Protein AF-A0A536QLT9-F1 (afdb_monomer_lite)

Secondary structure (DSSP, 8-state):
----EEEEEE--HHHHHHHHH--S--S-SEEEETTEEEE-TT--SS---EEEEEEEETTTGGGGGG-------------

Foldseek 3Di:
DLQQWAFKEFPQVVQVVQLVVPPPQQPDQWDDDPNHIYGGSNVDPDDTDIDTDDIDGNVCVVCVNVCDPPPPDDPDDDD

pLDDT: mean 73.42, std 18.26, range [38.97, 94.38]

Structure (mmCIF, N/CA/C/O backbone):
data_AF-A0A536QLT9-F1
#
_entry.id   AF-A0A536QLT9-F1
#
loop_
_atom_site.group_PDB
_atom_site.id
_atom_site.type_symbol
_atom_site.label_atom_id
_atom_site.label_alt_id
_atom_site.label_comp_id
_atom_site.label_asym_id
_atom_site.label_entity_id
_atom_site.label_seq_id
_atom_site.pdbx_PDB_ins_code
_atom_site.Cartn_x
_atom_site.Cartn_y
_atom_site.Cartn_z
_atom_site.occupancy
_atom_site.B_iso_or_equiv
_atom_site.auth_seq_id
_atom_site.auth_comp_id
_atom_site.auth_asym_id
_atom_site.auth_atom_id
_atom_site.pdbx_PDB_model_num
ATOM 1 N N . MET A 1 1 ? -15.299 -2.503 13.743 1.00 47.19 1 MET A N 1
ATOM 2 C CA . MET A 1 1 ? -13.939 -2.946 13.369 1.00 47.19 1 MET A CA 1
ATOM 3 C C . MET A 1 1 ? -13.238 -1.740 12.787 1.00 47.19 1 MET A C 1
ATOM 5 O O . MET A 1 1 ? -13.821 -1.121 11.912 1.00 47.19 1 MET A O 1
ATOM 9 N N . ASN A 1 2 ? -12.076 -1.357 13.316 1.00 54.50 2 ASN A N 1
ATOM 10 C CA . ASN A 1 2 ? -11.291 -0.260 12.748 1.00 54.50 2 ASN A CA 1
ATOM 11 C C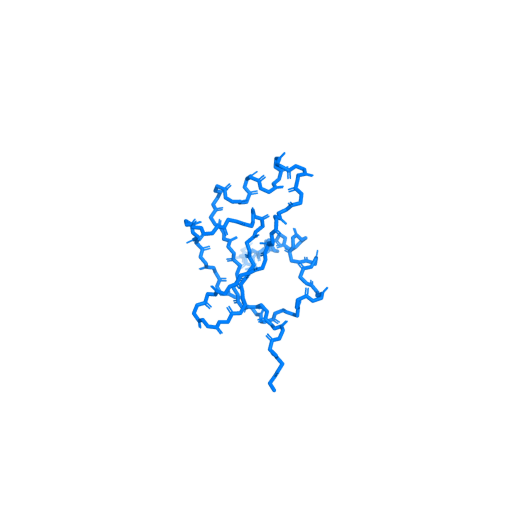 . ASN A 1 2 ? -10.652 -0.801 11.465 1.00 54.50 2 ASN A C 1
ATOM 13 O O . ASN A 1 2 ? -9.637 -1.493 11.515 1.00 54.50 2 ASN 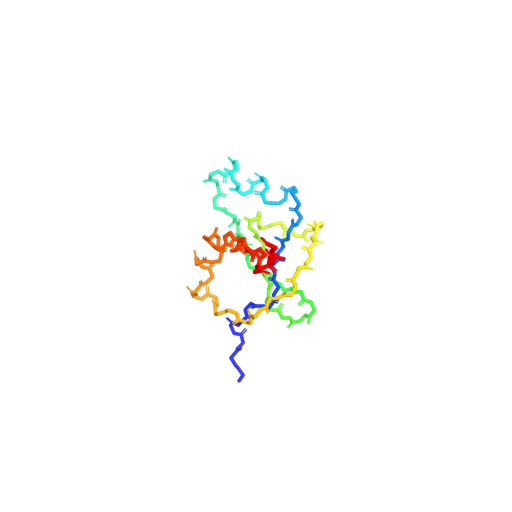A O 1
ATOM 17 N N . THR A 1 3 ? -11.351 -0.635 10.343 1.00 67.88 3 THR A N 1
ATOM 18 C CA . THR A 1 3 ? -10.961 -1.197 9.047 1.00 67.88 3 THR A CA 1
ATOM 19 C C . THR A 1 3 ? -9.783 -0.469 8.439 1.00 67.88 3 THR A C 1
ATOM 21 O O . THR A 1 3 ? -9.288 -0.937 7.435 1.00 67.88 3 THR A O 1
ATOM 24 N N . ASP A 1 4 ? -9.310 0.619 9.040 1.00 82.12 4 ASP A N 1
ATOM 25 C CA . ASP A 1 4 ? -8.372 1.560 8.425 1.00 82.12 4 ASP A CA 1
ATOM 26 C C . ASP A 1 4 ? -6.930 1.340 8.909 1.00 82.12 4 ASP A C 1
ATOM 28 O O . ASP A 1 4 ? -6.134 2.276 8.984 1.00 82.12 4 ASP A O 1
ATOM 32 N N . LEU A 1 5 ? -6.603 0.099 9.288 1.00 89.38 5 LEU A N 1
ATOM 33 C CA . LEU A 1 5 ? -5.287 -0.288 9.792 1.00 89.38 5 LEU A CA 1
ATOM 34 C C . LEU A 1 5 ? -4.477 -1.013 8.719 1.00 89.38 5 LEU A C 1
ATOM 36 O O . LEU A 1 5 ? -4.869 -2.085 8.252 1.00 89.38 5 LEU A O 1
ATOM 40 N N . VAL A 1 6 ? -3.311 -0.459 8.403 1.00 89.56 6 VAL A N 1
ATOM 41 C CA . VAL A 1 6 ? -2.267 -1.094 7.602 1.00 89.56 6 VAL A CA 1
ATOM 42 C C . VAL A 1 6 ? -1.499 -2.069 8.478 1.00 89.56 6 VAL A C 1
ATOM 44 O O . VAL A 1 6 ? -1.018 -1.703 9.547 1.00 89.56 6 VAL A O 1
ATOM 47 N N . ARG A 1 7 ? -1.384 -3.312 8.015 1.00 92.38 7 ARG A N 1
ATOM 48 C CA . ARG A 1 7 ? -0.684 -4.396 8.723 1.00 92.38 7 ARG A CA 1
ATOM 49 C C . ARG A 1 7 ? 0.547 -4.900 7.985 1.00 92.38 7 ARG A C 1
ATOM 51 O O . ARG A 1 7 ? 1.315 -5.664 8.557 1.00 92.38 7 ARG A O 1
ATOM 58 N N . TYR A 1 8 ? 0.730 -4.473 6.738 1.00 92.56 8 TYR A N 1
ATOM 59 C CA . TYR A 1 8 ? 1.849 -4.886 5.904 1.00 92.56 8 TYR A CA 1
ATOM 60 C C . TYR A 1 8 ? 2.481 -3.701 5.186 1.00 92.56 8 TYR A C 1
ATOM 62 O O . TYR A 1 8 ? 1.782 -2.801 4.715 1.00 92.56 8 TYR A O 1
ATOM 70 N N . VAL A 1 9 ? 3.802 -3.736 5.042 1.00 91.00 9 VAL A N 1
ATOM 71 C CA . VAL A 1 9 ? 4.571 -2.805 4.213 1.00 91.00 9 VAL A CA 1
ATOM 72 C C . VAL A 1 9 ? 5.347 -3.568 3.147 1.00 91.00 9 VAL A C 1
ATOM 74 O O . VAL A 1 9 ? 5.914 -4.625 3.404 1.00 91.00 9 VAL A O 1
ATOM 77 N N . CYS A 1 10 ? 5.367 -3.043 1.926 1.00 91.62 10 CYS A N 1
ATOM 78 C CA . CYS A 1 10 ? 6.177 -3.588 0.847 1.00 91.62 10 CYS A CA 1
ATOM 79 C C . CYS A 1 10 ? 7.643 -3.190 1.049 1.00 91.62 10 CYS A C 1
ATOM 81 O O . CYS A 1 10 ? 7.964 -2.000 1.075 1.00 91.62 10 CYS A O 1
ATOM 83 N N . ARG A 1 11 ? 8.534 -4.182 1.095 1.00 90.00 11 ARG A N 1
ATOM 84 C CA . ARG A 1 11 ? 9.991 -4.016 1.193 1.00 90.00 11 ARG A CA 1
ATOM 85 C C . ARG A 1 11 ? 10.755 -4.313 -0.090 1.00 90.00 11 ARG A C 1
ATOM 87 O O . ARG A 1 11 ? 11.953 -4.056 -0.123 1.00 90.00 11 ARG A O 1
ATOM 94 N N . ALA A 1 12 ? 10.066 -4.755 -1.144 1.00 91.19 12 ALA A N 1
ATOM 95 C CA . ALA A 1 12 ? 10.688 -5.053 -2.431 1.00 91.19 12 ALA A CA 1
ATOM 96 C C . ALA A 1 12 ? 11.600 -3.903 -2.876 1.00 91.19 12 ALA A C 1
ATOM 98 O O . ALA A 1 12 ? 11.148 -2.764 -3.057 1.00 91.19 12 ALA A O 1
ATOM 99 N N . GLN A 1 13 ? 12.889 -4.202 -3.055 1.00 88.19 13 GLN A N 1
ATOM 100 C CA . GLN A 1 13 ? 13.919 -3.190 -3.295 1.00 88.19 13 GLN A CA 1
ATOM 101 C C . GLN A 1 13 ? 13.605 -2.328 -4.525 1.00 88.19 13 GLN A C 1
ATOM 103 O O . GLN A 1 13 ? 13.824 -1.117 -4.506 1.00 88.19 13 GLN A O 1
ATOM 108 N N . ALA A 1 14 ? 13.035 -2.932 -5.572 1.00 87.00 14 ALA A N 1
ATOM 109 C CA . ALA A 1 14 ? 12.594 -2.224 -6.770 1.00 87.00 14 ALA A CA 1
ATOM 110 C C . ALA A 1 14 ? 11.552 -1.138 -6.451 1.00 87.00 14 ALA A C 1
ATOM 112 O O . ALA A 1 14 ? 11.643 -0.029 -6.973 1.00 87.00 14 ALA A O 1
ATOM 113 N N . HIS A 1 15 ? 10.610 -1.412 -5.545 1.00 86.69 15 HIS A N 1
ATOM 114 C CA . HIS A 1 15 ? 9.567 -0.464 -5.153 1.00 86.69 15 HIS A CA 1
ATOM 115 C C . HIS A 1 15 ? 10.091 0.639 -4.232 1.00 86.69 15 HIS A C 1
ATOM 117 O O . HIS A 1 15 ? 9.731 1.801 -4.402 1.00 86.69 15 HIS A O 1
ATOM 123 N N . VAL A 1 16 ? 10.980 0.302 -3.296 1.00 83.25 16 VAL A N 1
ATOM 124 C CA . VAL A 1 16 ? 11.616 1.292 -2.410 1.00 83.25 16 VAL A CA 1
ATOM 125 C C . VAL A 1 16 ? 12.531 2.236 -3.199 1.00 83.25 16 VAL A C 1
ATOM 127 O O . VAL A 1 16 ? 12.560 3.439 -2.952 1.00 83.25 16 VAL A O 1
ATOM 130 N N . THR A 1 17 ? 13.281 1.722 -4.175 1.00 82.00 17 THR A N 1
ATOM 131 C CA . THR A 1 17 ? 14.134 2.556 -5.036 1.00 82.00 17 THR A CA 1
ATOM 132 C C . THR A 1 17 ? 13.303 3.398 -6.009 1.00 82.00 17 THR A C 1
ATOM 134 O O . THR A 1 17 ? 13.619 4.572 -6.228 1.00 82.00 17 THR A O 1
ATOM 137 N N . ALA A 1 18 ? 12.223 2.836 -6.562 1.00 75.62 18 ALA A N 1
ATOM 138 C CA . ALA A 1 18 ? 11.320 3.560 -7.452 1.00 75.62 18 ALA A CA 1
ATOM 139 C C . ALA A 1 18 ? 10.639 4.736 -6.740 1.00 75.62 18 ALA A C 1
ATOM 141 O O . ALA A 1 18 ? 10.622 5.829 -7.295 1.00 75.62 18 ALA A O 1
ATOM 142 N N . SER A 1 19 ? 10.160 4.571 -5.501 1.00 72.62 19 SER A N 1
ATOM 143 C CA . SER A 1 19 ? 9.516 5.670 -4.763 1.00 72.62 19 SER A CA 1
ATOM 144 C C . SER A 1 19 ? 10.464 6.834 -4.452 1.00 72.62 19 SER A C 1
ATOM 146 O O . SER A 1 19 ? 10.053 7.989 -4.449 1.00 72.62 19 SER A O 1
ATOM 148 N N . ARG A 1 20 ? 11.756 6.558 -4.234 1.00 69.00 20 ARG A N 1
ATOM 149 C CA . ARG A 1 20 ? 12.774 7.593 -3.971 1.00 69.00 20 ARG A CA 1
ATOM 150 C C . ARG A 1 20 ? 13.147 8.402 -5.210 1.00 69.00 20 ARG A C 1
ATOM 152 O O . ARG A 1 20 ? 13.500 9.573 -5.102 1.00 69.00 20 ARG A O 1
ATOM 159 N N . THR A 1 21 ? 13.135 7.757 -6.374 1.00 64.69 21 THR A N 1
ATOM 160 C CA . THR A 1 21 ? 13.565 8.349 -7.651 1.00 64.69 21 THR A CA 1
ATOM 161 C C . THR A 1 21 ? 12.404 8.987 -8.405 1.00 64.69 21 THR A C 1
ATOM 163 O O . THR A 1 21 ? 12.556 10.056 -9.001 1.00 64.69 21 THR A O 1
ATOM 166 N N . ALA A 1 22 ? 11.222 8.382 -8.334 1.00 60.28 22 ALA A N 1
ATOM 167 C CA . ALA A 1 22 ? 9.996 8.961 -8.832 1.00 60.28 22 ALA A CA 1
ATOM 168 C C . ALA A 1 22 ? 9.479 9.983 -7.813 1.00 60.28 22 ALA A C 1
ATOM 170 O O . ALA A 1 22 ? 8.739 9.662 -6.895 1.00 60.28 22 ALA A O 1
ATOM 171 N N . ARG A 1 23 ? 9.769 11.269 -8.041 1.00 54.72 23 ARG A N 1
ATOM 172 C CA . ARG A 1 23 ? 9.061 12.410 -7.414 1.00 54.72 23 ARG A CA 1
ATOM 173 C C . ARG A 1 23 ? 7.548 12.444 -7.729 1.00 54.72 23 ARG A C 1
ATOM 175 O O . ARG A 1 23 ? 6.888 13.451 -7.487 1.00 54.72 23 ARG A O 1
ATOM 182 N N . LEU A 1 24 ? 7.025 11.388 -8.348 1.00 48.53 24 LEU A N 1
ATOM 183 C CA . LEU A 1 24 ? 5.658 11.229 -8.799 1.00 48.53 24 LEU A CA 1
ATOM 184 C C . LEU A 1 24 ? 4.916 10.450 -7.723 1.00 48.53 24 LEU A C 1
ATOM 186 O O . LEU A 1 24 ? 5.245 9.302 -7.440 1.00 48.53 24 LEU A O 1
ATOM 190 N N . ALA A 1 25 ? 3.929 11.115 -7.127 1.00 50.62 25 ALA A N 1
ATOM 191 C CA . ALA A 1 25 ? 2.987 10.523 -6.198 1.00 50.62 25 ALA A CA 1
ATOM 192 C C . ALA A 1 25 ? 2.524 9.154 -6.718 1.00 50.62 25 ALA A C 1
ATOM 194 O O . ALA A 1 25 ? 1.957 9.061 -7.810 1.00 50.62 25 ALA A O 1
ATOM 195 N N . ALA A 1 26 ? 2.792 8.100 -5.945 1.00 56.12 26 ALA A N 1
ATOM 196 C CA . ALA A 1 26 ? 2.242 6.779 -6.194 1.00 56.12 26 ALA A CA 1
ATOM 197 C C . ALA A 1 26 ? 0.729 6.906 -6.426 1.00 56.12 26 ALA A C 1
ATOM 199 O O . ALA A 1 26 ? 0.025 7.519 -5.623 1.00 56.12 26 ALA A O 1
ATOM 200 N N . VAL A 1 27 ? 0.234 6.345 -7.533 1.00 60.78 27 VAL A N 1
ATOM 201 C CA . VAL A 1 27 ? -1.163 6.525 -7.977 1.00 60.78 27 VAL A CA 1
ATOM 202 C C . VAL A 1 27 ? -2.154 5.985 -6.937 1.00 60.78 27 VAL A C 1
ATOM 204 O O . VAL A 1 27 ? -3.276 6.473 -6.844 1.00 60.78 27 VAL A O 1
ATOM 207 N N . ASN A 1 28 ? -1.724 5.039 -6.098 1.00 69.19 28 ASN A N 1
ATOM 208 C CA . ASN A 1 28 ? -2.307 4.777 -4.787 1.00 69.19 28 ASN A CA 1
ATOM 209 C C . ASN A 1 28 ? -1.332 3.893 -3.989 1.00 69.19 28 ASN A C 1
ATOM 211 O O . ASN A 1 28 ? -1.140 2.737 -4.366 1.00 69.19 28 ASN A O 1
ATOM 215 N N . PRO A 1 29 ? -0.666 4.384 -2.933 1.00 81.12 29 PRO A N 1
ATOM 216 C CA . PRO A 1 29 ? 0.326 3.585 -2.221 1.00 81.12 29 PRO A CA 1
ATOM 217 C C . PRO A 1 29 ? -0.305 2.585 -1.243 1.00 81.12 29 PRO A C 1
ATOM 219 O O . PRO A 1 29 ? 0.407 1.878 -0.542 1.00 81.12 29 PRO A O 1
ATOM 222 N N . VAL A 1 30 ? -1.632 2.518 -1.163 1.00 86.38 30 VAL A N 1
ATOM 223 C CA . VAL A 1 30 ? -2.359 1.621 -0.265 1.00 86.38 30 VAL A CA 1
ATOM 224 C C . VAL A 1 30 ? -3.137 0.599 -1.091 1.00 86.38 30 VAL A C 1
ATOM 226 O O . VAL A 1 30 ? -3.828 0.949 -2.046 1.00 86.38 30 VAL A O 1
ATOM 229 N N . THR A 1 31 ? -3.019 -0.673 -0.719 1.00 86.94 31 THR A N 1
ATOM 230 C CA . THR A 1 31 ? -3.652 -1.819 -1.386 1.00 86.94 31 THR A CA 1
ATOM 231 C C . THR A 1 31 ? -4.105 -2.866 -0.362 1.00 86.94 31 THR A C 1
ATOM 233 O O . THR A 1 31 ? -3.903 -2.689 0.837 1.00 86.94 31 THR A O 1
ATOM 236 N N . ILE A 1 32 ? -4.725 -3.955 -0.819 1.00 87.75 32 ILE A N 1
ATOM 237 C CA . ILE A 1 32 ? -5.139 -5.085 0.021 1.00 87.75 32 ILE A CA 1
ATOM 238 C C . ILE A 1 32 ? -4.177 -6.264 -0.174 1.00 87.75 32 ILE A C 1
ATOM 240 O O . ILE A 1 32 ? -3.940 -6.690 -1.303 1.00 87.75 32 ILE A O 1
ATOM 244 N N . HIS A 1 33 ? -3.672 -6.816 0.930 1.00 89.25 33 HIS A N 1
ATOM 245 C CA . HIS A 1 33 ? -2.924 -8.075 0.994 1.00 89.25 33 HIS A CA 1
ATOM 246 C C . HIS A 1 33 ? -3.566 -8.960 2.067 1.00 89.25 33 HIS A C 1
ATOM 248 O O . HIS A 1 33 ? -3.853 -8.480 3.159 1.00 89.25 33 HIS A O 1
ATOM 254 N N . ASP A 1 34 ? -3.875 -10.217 1.737 1.00 88.75 34 ASP A N 1
ATOM 255 C CA . ASP A 1 34 ? -4.528 -11.179 2.640 1.00 88.75 34 ASP A CA 1
ATOM 256 C C . ASP A 1 34 ? -5.798 -10.641 3.330 1.00 88.75 34 ASP A C 1
ATOM 258 O O . ASP A 1 34 ? -6.093 -10.922 4.490 1.00 88.75 34 ASP A O 1
ATOM 262 N N . GLY A 1 35 ? -6.575 -9.837 2.596 1.00 88.50 35 GLY A N 1
ATOM 263 C CA . GLY A 1 35 ? -7.833 -9.261 3.079 1.00 88.50 35 GLY A CA 1
ATOM 264 C C . GLY A 1 35 ? -7.678 -8.092 4.058 1.00 88.50 35 GLY A C 1
ATOM 265 O O . GLY A 1 35 ? -8.683 -7.620 4.587 1.00 88.50 35 GLY A O 1
ATOM 266 N N . VAL A 1 36 ? -6.457 -7.599 4.288 1.00 89.25 36 VAL A N 1
ATOM 267 C CA . VAL A 1 36 ? -6.172 -6.430 5.134 1.00 89.25 36 VAL A CA 1
ATOM 268 C C . VAL A 1 36 ? -5.403 -5.356 4.364 1.00 89.25 36 VAL A C 1
ATOM 270 O O . VAL A 1 36 ? -4.835 -5.622 3.305 1.00 89.25 36 VAL A O 1
ATOM 273 N N . TRP A 1 37 ? -5.373 -4.124 4.877 1.00 91.00 37 TRP A N 1
ATOM 274 C CA . TRP A 1 37 ? -4.626 -3.053 4.222 1.00 91.00 37 TRP A CA 1
ATOM 275 C C . TRP A 1 37 ? -3.114 -3.251 4.312 1.00 91.00 37 TRP A C 1
ATOM 277 O O . TRP A 1 37 ? -2.561 -3.635 5.348 1.00 91.00 37 TRP A O 1
ATOM 287 N N . ALA A 1 38 ? -2.454 -2.903 3.215 1.00 90.88 38 ALA A N 1
ATOM 288 C CA . ALA A 1 38 ? -1.020 -2.949 3.016 1.00 90.88 38 ALA A CA 1
ATOM 289 C C . ALA A 1 38 ? -0.539 -1.680 2.302 1.00 90.88 38 ALA A C 1
ATOM 291 O O . ALA A 1 38 ? -1.268 -1.085 1.506 1.00 90.88 38 ALA A O 1
ATOM 292 N N . TYR A 1 39 ? 0.699 -1.274 2.570 1.00 90.06 39 TYR A N 1
ATOM 293 C CA . TYR A 1 39 ? 1.311 -0.081 1.992 1.00 90.06 39 TYR A CA 1
ATOM 294 C C . TYR A 1 39 ? 2.460 -0.433 1.046 1.00 90.06 39 TYR A C 1
ATOM 296 O O . TYR A 1 39 ? 3.434 -1.069 1.446 1.00 90.06 39 TYR A O 1
ATOM 304 N N . CYS A 1 40 ? 2.382 0.020 -0.204 1.00 89.38 40 CYS A N 1
ATOM 305 C CA . CYS A 1 40 ? 3.458 -0.029 -1.182 1.00 89.38 40 CYS A CA 1
ATOM 306 C C . CYS A 1 40 ? 3.931 1.390 -1.535 1.00 89.38 40 CYS A C 1
ATOM 308 O O . CYS A 1 40 ? 3.169 2.144 -2.143 1.00 89.38 40 CYS A O 1
ATOM 310 N N . PRO A 1 41 ? 5.201 1.744 -1.273 1.00 84.06 41 PRO A N 1
ATOM 311 C CA . PRO A 1 41 ? 5.698 3.095 -1.534 1.00 84.06 41 PRO A CA 1
ATOM 312 C C . PRO A 1 41 ? 5.749 3.437 -3.033 1.00 84.06 41 PRO A C 1
ATOM 314 O O . PRO A 1 41 ? 5.636 4.600 -3.403 1.00 84.06 41 PRO A O 1
ATOM 317 N N . ALA A 1 42 ? 5.865 2.437 -3.914 1.00 83.81 42 ALA A N 1
ATOM 318 C CA . ALA A 1 42 ? 5.786 2.639 -5.363 1.00 83.81 42 ALA A CA 1
ATOM 319 C C . ALA A 1 42 ? 4.346 2.669 -5.907 1.00 83.81 42 ALA A C 1
ATOM 321 O O . ALA A 1 42 ? 4.151 2.972 -7.082 1.00 83.81 42 ALA A O 1
ATOM 322 N N . GLY A 1 43 ? 3.341 2.296 -5.104 1.00 82.38 43 GLY A N 1
ATOM 323 C CA . GLY A 1 43 ? 1.978 2.058 -5.594 1.00 82.38 43 GLY A CA 1
ATOM 324 C C . GLY A 1 43 ? 1.894 0.980 -6.681 1.00 82.38 43 GLY A C 1
ATOM 325 O O . GLY A 1 43 ? 1.001 1.031 -7.527 1.00 82.38 43 GLY A O 1
ATOM 326 N N . SER A 1 44 ? 2.844 0.036 -6.694 1.00 84.62 44 SER A N 1
ATOM 327 C CA . SER A 1 44 ? 2.834 -1.094 -7.626 1.00 84.62 44 SER A CA 1
ATOM 328 C C . SER A 1 44 ? 1.643 -2.013 -7.349 1.00 84.62 44 SER A C 1
ATOM 330 O O . SER A 1 44 ? 1.097 -2.026 -6.245 1.00 84.62 44 SER A O 1
ATOM 332 N N . ARG A 1 45 ? 1.240 -2.783 -8.362 1.00 83.25 45 ARG A N 1
ATOM 333 C CA . ARG A 1 45 ? 0.174 -3.792 -8.257 1.00 83.25 45 ARG A CA 1
ATOM 334 C C . ARG A 1 45 ? 0.712 -5.223 -8.196 1.00 83.25 45 ARG A C 1
ATOM 336 O O . ARG A 1 45 ? -0.078 -6.142 -7.991 1.00 83.25 45 ARG A O 1
ATOM 343 N N . THR A 1 46 ? 2.005 -5.419 -8.439 1.00 87.00 46 THR A N 1
ATOM 344 C CA . THR A 1 46 ? 2.659 -6.730 -8.546 1.00 87.00 46 THR A CA 1
ATOM 345 C C . THR A 1 46 ? 4.027 -6.703 -7.875 1.00 87.00 46 THR A C 1
ATOM 347 O O . THR A 1 46 ? 4.512 -5.634 -7.518 1.00 87.00 46 THR A O 1
ATOM 350 N N . ASP A 1 47 ? 4.640 -7.882 -7.720 1.00 91.38 47 ASP A N 1
ATOM 351 C CA . ASP A 1 47 ? 6.049 -8.053 -7.321 1.00 91.38 47 ASP A CA 1
ATOM 352 C C . ASP A 1 47 ? 6.379 -7.509 -5.924 1.00 91.38 47 ASP A C 1
ATOM 354 O O . ASP A 1 47 ? 7.408 -6.880 -5.675 1.00 91.38 47 ASP A O 1
ATOM 358 N N . HIS A 1 48 ? 5.454 -7.724 -4.993 1.00 91.06 48 HIS A N 1
ATOM 359 C CA . HIS A 1 48 ? 5.588 -7.272 -3.618 1.00 91.06 48 HIS A CA 1
ATOM 360 C C . HIS A 1 48 ? 6.338 -8.279 -2.749 1.00 91.06 48 HIS A C 1
ATOM 362 O O . HIS A 1 48 ? 6.073 -9.477 -2.786 1.00 91.06 48 HIS A O 1
ATOM 368 N N . GLU A 1 49 ? 7.188 -7.751 -1.877 1.00 94.38 49 GLU A N 1
ATOM 369 C CA . GLU A 1 49 ? 7.730 -8.465 -0.725 1.00 94.38 49 GLU A CA 1
ATOM 370 C C . GLU A 1 49 ? 7.088 -7.846 0.513 1.00 94.38 49 GLU A C 1
ATOM 372 O O . GLU A 1 49 ? 7.437 -6.728 0.899 1.00 94.38 49 GLU A O 1
ATOM 377 N N . TRP A 1 50 ? 6.080 -8.511 1.073 1.00 93.81 50 TRP A N 1
ATOM 378 C CA . TRP A 1 50 ? 5.317 -7.987 2.202 1.00 93.81 50 TRP A CA 1
ATOM 379 C C . TRP A 1 50 ? 5.981 -8.339 3.530 1.00 93.81 50 TRP A C 1
ATOM 381 O O . TRP A 1 50 ? 6.260 -9.501 3.810 1.00 93.81 50 TRP A O 1
ATOM 391 N N . GLU A 1 51 ? 6.178 -7.329 4.369 1.00 93.31 51 GLU A N 1
ATOM 392 C CA . GLU A 1 51 ? 6.592 -7.484 5.759 1.00 93.31 51 GLU A CA 1
ATOM 393 C C . GLU A 1 51 ? 5.418 -7.113 6.668 1.00 93.31 51 GLU A C 1
ATOM 395 O O . GLU A 1 51 ? 4.814 -6.050 6.494 1.00 93.31 51 GLU A O 1
ATOM 400 N N . ALA A 1 52 ? 5.085 -7.984 7.622 1.00 92.81 52 ALA A N 1
ATOM 401 C CA . ALA A 1 52 ? 4.090 -7.685 8.645 1.00 92.81 52 ALA A CA 1
ATOM 402 C C . ALA A 1 52 ? 4.633 -6.637 9.625 1.00 92.81 52 ALA A C 1
ATOM 404 O O . ALA A 1 52 ? 5.789 -6.699 10.035 1.00 92.81 52 ALA A O 1
ATOM 405 N N . ILE A 1 53 ? 3.785 -5.696 10.024 1.00 89.44 53 ILE A N 1
ATOM 406 C CA . ILE A 1 53 ? 4.122 -4.625 10.963 1.00 89.44 53 ILE A CA 1
ATOM 407 C C . ILE A 1 53 ? 3.076 -4.528 12.068 1.00 89.44 53 ILE A C 1
ATOM 409 O O . ILE A 1 53 ? 1.949 -5.014 11.928 1.00 89.44 53 ILE A O 1
ATOM 413 N N . GLU A 1 54 ? 3.437 -3.839 13.150 1.00 88.69 54 GLU A N 1
ATOM 414 C CA . GLU A 1 54 ? 2.441 -3.363 14.105 1.00 88.69 54 GLU A CA 1
ATOM 415 C C . GLU A 1 54 ? 1.382 -2.524 13.369 1.00 88.69 54 GLU A C 1
ATOM 417 O O . GLU A 1 54 ? 1.752 -1.703 12.526 1.00 88.69 54 GLU A O 1
ATOM 422 N N . PRO A 1 55 ? 0.077 -2.726 13.632 1.00 88.69 55 PRO A N 1
ATOM 423 C CA . PRO A 1 55 ? -0.971 -2.046 12.885 1.00 88.69 55 PRO A CA 1
ATOM 424 C C . PRO A 1 55 ? -0.868 -0.519 12.986 1.00 88.69 55 PRO A C 1
ATOM 426 O O . PRO A 1 55 ? -0.899 0.040 14.081 1.00 88.69 55 PRO A O 1
ATOM 429 N N . VAL A 1 56 ? -0.825 0.159 11.840 1.00 87.62 56 VAL A N 1
ATOM 430 C CA . VAL A 1 56 ? -0.764 1.627 11.752 1.00 87.62 56 VAL A CA 1
ATOM 431 C C . VAL A 1 56 ? -2.022 2.153 11.073 1.00 87.62 56 VAL A C 1
AT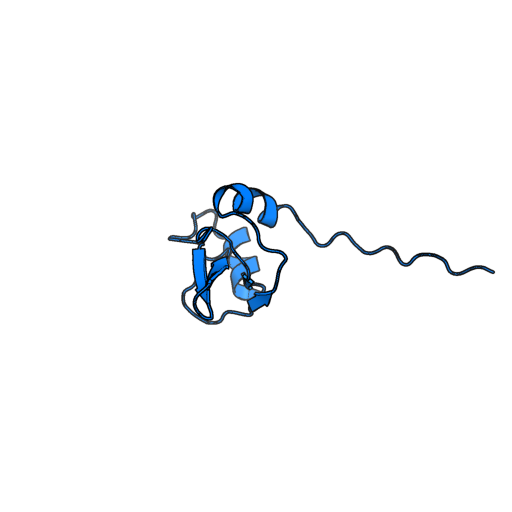OM 433 O O . VAL A 1 56 ? -2.464 1.598 10.068 1.00 87.62 56 VAL A O 1
ATOM 436 N N . ALA A 1 57 ? -2.610 3.230 11.592 1.00 86.19 57 ALA A N 1
ATOM 437 C CA . ALA A 1 57 ? -3.747 3.869 10.938 1.00 86.19 57 ALA A CA 1
ATOM 438 C C . ALA A 1 57 ? -3.338 4.486 9.593 1.00 86.19 57 ALA A C 1
ATOM 440 O O . ALA A 1 57 ? -2.266 5.077 9.465 1.00 86.19 57 ALA A O 1
ATOM 441 N N . LEU A 1 58 ? -4.217 4.413 8.591 1.00 75.81 58 LEU A N 1
ATOM 442 C CA . LEU A 1 58 ? -3.984 5.011 7.270 1.00 75.81 58 LEU A CA 1
ATOM 443 C C . LEU A 1 58 ? -3.628 6.508 7.342 1.00 75.81 58 LEU A C 1
ATOM 445 O O . LEU A 1 58 ? -2.826 6.988 6.543 1.00 75.81 58 LEU A O 1
ATOM 449 N N . THR A 1 59 ? -4.180 7.239 8.314 1.00 77.88 59 THR A N 1
ATOM 450 C CA . THR A 1 59 ? -3.869 8.657 8.564 1.00 77.88 59 THR A CA 1
ATOM 451 C C . THR A 1 59 ? -2.442 8.887 9.058 1.00 77.88 59 THR A C 1
ATOM 453 O O . THR A 1 59 ? -1.849 9.918 8.742 1.00 77.88 59 THR A O 1
ATOM 456 N N . ASP A 1 60 ? -1.875 7.915 9.772 1.00 74.31 60 ASP A N 1
ATOM 457 C CA . ASP A 1 60 ? -0.546 7.989 10.388 1.00 74.31 60 ASP A CA 1
ATOM 458 C C . ASP A 1 60 ? 0.544 7.391 9.485 1.00 74.31 60 ASP A C 1
ATOM 460 O O . ASP A 1 60 ? 1.736 7.510 9.757 1.00 74.31 60 ASP A O 1
ATOM 464 N N . LEU A 1 61 ? 0.155 6.795 8.356 1.00 68.25 61 LEU A N 1
ATOM 465 C CA . LEU A 1 61 ? 1.045 6.107 7.422 1.00 68.25 61 LEU A CA 1
ATOM 466 C C . LEU A 1 61 ? 2.124 7.020 6.817 1.00 68.25 61 LEU A C 1
ATOM 468 O O . LEU A 1 61 ? 3.210 6.551 6.480 1.00 68.25 61 LEU A O 1
ATOM 472 N N . LYS A 1 62 ? 1.873 8.338 6.759 1.00 58.31 62 LYS A N 1
ATOM 473 C CA . LYS A 1 62 ? 2.873 9.347 6.361 1.00 58.31 62 LYS A CA 1
ATOM 474 C C . LYS A 1 62 ? 4.108 9.373 7.276 1.00 58.31 62 LYS A C 1
ATOM 476 O O . LYS A 1 62 ? 5.139 9.889 6.858 1.00 58.31 62 LYS A O 1
ATOM 481 N N . LEU A 1 63 ? 4.033 8.822 8.493 1.00 51.62 63 LEU A N 1
ATOM 482 C CA . LEU A 1 63 ? 5.192 8.666 9.379 1.00 51.62 63 LEU A CA 1
ATOM 483 C C . LEU A 1 63 ? 6.037 7.421 9.076 1.00 51.62 63 LEU A C 1
ATOM 485 O O . LEU A 1 63 ? 7.210 7.400 9.439 1.00 51.62 63 LEU A O 1
ATOM 489 N N . VAL A 1 64 ? 5.495 6.394 8.414 1.00 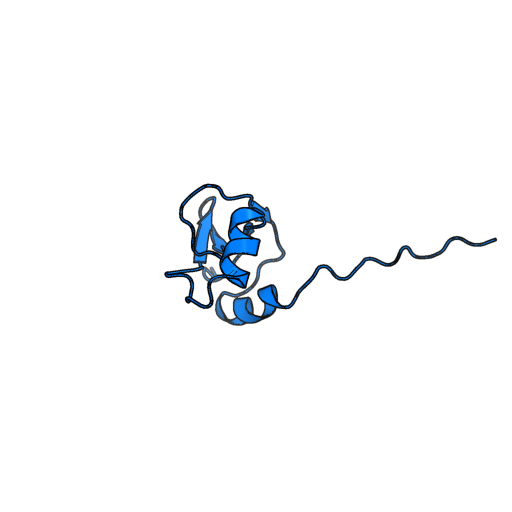50.72 64 VAL A N 1
ATOM 490 C CA . VAL A 1 64 ? 6.208 5.115 8.228 1.00 50.72 64 VAL A CA 1
ATOM 491 C C . VAL A 1 64 ? 7.340 5.236 7.201 1.00 50.72 64 VAL A C 1
ATOM 493 O O . VAL A 1 64 ? 8.360 4.569 7.343 1.00 50.72 64 VAL A O 1
ATOM 496 N N . GLU A 1 65 ? 7.243 6.164 6.242 1.00 49.69 65 GLU A N 1
ATOM 497 C CA . GLU A 1 65 ? 8.367 6.507 5.350 1.00 49.69 65 GLU A CA 1
ATOM 498 C C . GLU A 1 65 ? 9.573 7.100 6.107 1.00 49.69 65 GLU A C 1
ATOM 500 O O . GLU A 1 65 ? 10.700 7.016 5.620 1.00 49.69 65 GLU A O 1
ATOM 505 N N . ALA A 1 66 ? 9.362 7.657 7.309 1.00 41.97 66 ALA A N 1
ATOM 506 C CA . ALA A 1 66 ? 10.415 8.234 8.147 1.00 41.97 66 ALA A CA 1
ATOM 507 C C . ALA A 1 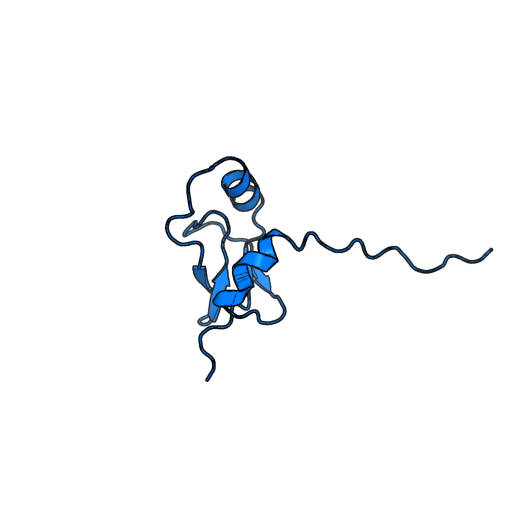66 ? 11.032 7.233 9.137 1.00 41.97 66 ALA A C 1
ATOM 509 O O . ALA A 1 66 ? 12.126 7.478 9.651 1.00 41.97 66 ALA A O 1
ATOM 510 N N . VAL A 1 67 ? 10.378 6.094 9.393 1.00 40.12 67 VAL A N 1
ATOM 511 C CA . VAL A 1 67 ? 10.928 5.051 10.267 1.00 40.12 67 VAL A CA 1
ATOM 512 C C . VAL A 1 67 ? 11.832 4.145 9.433 1.00 40.12 67 VAL A C 1
ATOM 514 O O . VAL A 1 67 ? 11.514 3.010 9.080 1.00 40.12 67 VAL A O 1
ATOM 517 N N . HIS A 1 68 ? 13.014 4.683 9.130 1.00 38.97 68 HIS A N 1
ATOM 518 C CA . HIS A 1 68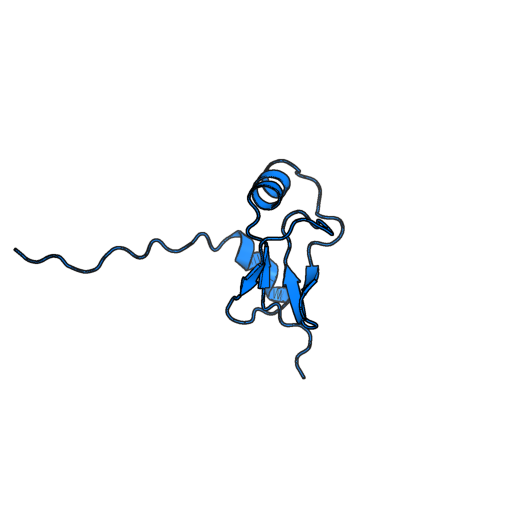 ? 14.223 3.874 9.025 1.00 38.97 68 HIS A CA 1
ATOM 519 C C . HIS A 1 68 ? 14.255 2.879 10.200 1.00 38.97 68 HIS A C 1
ATOM 521 O O . HIS A 1 68 ? 13.833 3.246 11.303 1.00 38.97 68 HIS A O 1
ATOM 527 N N . PRO A 1 69 ? 14.751 1.642 10.011 1.00 40.25 69 PRO A N 1
ATOM 528 C CA . PRO A 1 69 ? 14.966 0.755 11.142 1.00 40.25 69 PRO A CA 1
ATOM 529 C C . PRO A 1 69 ? 15.841 1.516 12.135 1.00 40.25 69 PRO A C 1
ATOM 531 O O . PRO A 1 69 ? 16.940 1.951 11.790 1.00 40.25 69 PRO A O 1
ATOM 534 N N . ARG A 1 70 ? 15.331 1.734 13.352 1.00 39.16 70 ARG A N 1
ATOM 535 C CA . ARG A 1 70 ? 16.209 2.044 14.475 1.00 39.16 70 ARG A CA 1
ATOM 536 C C . ARG A 1 70 ? 17.214 0.905 14.499 1.00 39.16 70 ARG A C 1
ATOM 538 O O . ARG A 1 70 ? 16.829 -0.237 14.739 1.00 39.16 70 ARG A O 1
ATOM 545 N N . GLU A 1 71 ? 18.461 1.223 14.178 1.00 45.78 71 GLU A N 1
ATOM 546 C CA . GLU A 1 71 ? 19.597 0.362 14.447 1.00 45.78 71 GLU A CA 1
ATOM 547 C C . GLU A 1 71 ? 19.456 -0.101 15.897 1.00 45.78 71 GLU A C 1
ATOM 549 O O . GLU A 1 71 ? 19.525 0.699 16.833 1.00 45.78 71 GLU A O 1
ATOM 554 N N . VAL A 1 72 ? 19.162 -1.387 16.080 1.00 44.44 72 VAL A N 1
ATOM 555 C CA . VAL A 1 72 ? 19.328 -2.036 17.372 1.00 44.44 72 VAL A CA 1
ATOM 556 C C . VAL A 1 72 ? 20.832 -2.048 17.592 1.00 44.44 72 VAL A C 1
ATOM 558 O O . VAL A 1 72 ? 21.544 -2.894 17.055 1.00 44.44 72 VAL A O 1
ATOM 561 N N . ALA A 1 73 ? 21.327 -1.042 18.311 1.00 49.41 73 ALA A N 1
ATOM 562 C CA . ALA A 1 73 ? 22.663 -1.083 18.871 1.00 49.41 73 ALA A CA 1
ATOM 563 C C . ALA A 1 73 ? 22.757 -2.364 19.718 1.00 49.41 73 ALA A C 1
ATOM 565 O O . ALA A 1 73 ? 21.886 -2.574 20.567 1.00 49.41 73 ALA A O 1
ATOM 566 N N . PRO A 1 74 ? 23.748 -3.243 19.496 1.00 45.06 74 PRO A N 1
ATOM 567 C CA . PRO A 1 74 ? 23.933 -4.387 20.368 1.00 45.06 74 PRO A CA 1
ATOM 568 C C . PRO A 1 74 ? 24.317 -3.870 21.756 1.00 45.06 74 PRO A C 1
ATOM 570 O O . PRO A 1 74 ? 25.361 -3.242 21.941 1.00 45.06 74 PRO A O 1
ATOM 573 N N . GLU A 1 75 ? 23.438 -4.102 22.729 1.00 50.19 75 GLU A N 1
ATOM 574 C CA . GLU A 1 75 ? 23.758 -3.927 24.137 1.00 50.19 75 GLU A CA 1
ATOM 575 C C . GLU A 1 75 ? 24.905 -4.873 24.516 1.00 50.19 75 GLU A C 1
ATOM 577 O O . GLU A 1 75 ? 24.794 -6.087 24.379 1.00 50.19 75 GLU A O 1
ATOM 582 N N . GLY A 1 76 ? 25.997 -4.286 25.011 1.00 50.06 76 GLY A N 1
ATOM 583 C CA . GLY A 1 76 ? 26.877 -4.878 26.017 1.00 50.06 76 GLY A CA 1
ATOM 584 C C . GLY A 1 76 ? 27.675 -6.126 25.630 1.00 50.06 76 GLY A C 1
ATOM 585 O O . GLY A 1 76 ? 27.237 -7.248 25.861 1.00 50.06 76 GLY A O 1
ATOM 586 N N . SER A 1 77 ? 28.940 -5.929 25.257 1.00 43.50 77 SER A N 1
ATOM 587 C CA . SER A 1 77 ? 29.991 -6.916 25.540 1.00 43.50 77 SER A CA 1
ATOM 588 C C . SER A 1 77 ? 30.870 -6.376 26.672 1.00 43.50 77 SER A C 1
ATOM 590 O O . SER A 1 77 ? 31.557 -5.376 26.452 1.00 43.50 77 SER A O 1
ATOM 592 N N . PRO A 1 78 ? 30.858 -6.974 27.877 1.00 62.09 78 PRO A N 1
ATOM 593 C CA . PRO A 1 78 ? 31.788 -6.614 28.935 1.00 62.09 78 PRO A CA 1
ATOM 594 C C . PRO A 1 78 ? 33.111 -7.367 28.745 1.00 62.09 78 PRO A C 1
ATOM 596 O O . PRO A 1 78 ? 33.117 -8.579 28.519 1.00 62.09 78 PRO A O 1
ATOM 599 N N . SER A 1 79 ? 34.235 -6.665 28.872 1.00 51.94 79 SER A N 1
ATOM 600 C CA . SER A 1 79 ? 35.529 -7.209 29.314 1.00 51.94 79 SER A CA 1
ATOM 601 C C . SER A 1 79 ? 36.383 -6.082 29.870 1.00 51.94 79 SER A C 1
ATOM 603 O O . SER A 1 79 ? 36.461 -5.033 29.194 1.00 51.94 79 SER A O 1
#

Sequence (79 aa):
MNTDLVRYVCRAQAHVTASRTARLAAVNPVTIHDGVWAYCPAGSRTDHEWEAIEPVALTDLKLVEAVHPREVAPEGSPS

Radius of gyration: 14.85 Å; chains: 1; bounding box: 50×24×38 Å